Protein AF-A0A946YX37-F1 (afdb_monomer_lite)

pLDDT: mean 71.11, std 10.85, range [45.28, 90.06]

Sequence (121 aa):
PREVDFRAGGIEMKLPLRIGDLRLPTRLDVRFEPAVERVEGAVQLLPVRLELVGIPSLSIDLESWIEPVSLPRRVQWSLPLDGGDSMQVEGFVQGLRVLENRLELALTLTATQSPTPGSSR

Radius of gyration: 21.05 Å; chains: 1; bounding box: 54×32×62 Å

Structure (mmCIF, N/CA/C/O backbone):
data_AF-A0A946YX37-F1
#
_entry.id   AF-A0A946YX37-F1
#
loop_
_atom_site.group_PDB
_atom_site.id
_atom_site.type_symbol
_atom_site.label_atom_id
_atom_site.label_alt_id
_atom_site.label_comp_id
_atom_site.label_asym_id
_atom_site.label_entity_id
_atom_site.label_seq_id
_atom_site.pdbx_PDB_ins_code
_atom_site.Cartn_x
_atom_site.Cartn_y
_atom_site.Cartn_z
_atom_site.occupancy
_atom_site.B_iso_or_equiv
_atom_site.auth_seq_id
_atom_site.auth_comp_id
_atom_site.auth_asym_id
_atom_site.auth_atom_id
_atom_site.pdbx_PDB_model_num
ATOM 1 N N . PRO A 1 1 ? 1.573 -13.867 13.612 1.00 51.53 1 PRO A N 1
ATOM 2 C CA . PRO A 1 1 ? 1.736 -13.406 12.211 1.00 51.53 1 PRO A CA 1
ATOM 3 C C . PRO A 1 1 ? 0.807 -12.218 11.949 1.00 51.53 1 PRO A C 1
ATOM 5 O O . PRO A 1 1 ? -0.299 -12.211 12.479 1.00 51.53 1 PRO A O 1
ATOM 8 N N . ARG A 1 2 ? 1.272 -11.200 11.220 1.00 63.03 2 ARG A N 1
ATOM 9 C CA . ARG A 1 2 ? 0.402 -10.117 10.737 1.00 63.03 2 ARG A CA 1
ATOM 10 C C . ARG A 1 2 ? -0.276 -10.624 9.463 1.00 63.03 2 ARG A C 1
ATOM 12 O O . ARG A 1 2 ? 0.428 -11.130 8.593 1.00 63.03 2 ARG A O 1
ATOM 19 N N . GLU A 1 3 ? -1.600 -10.545 9.383 1.00 70.69 3 GLU A N 1
ATOM 20 C CA . GLU A 1 3 ? -2.347 -10.860 8.155 1.00 70.69 3 GLU A CA 1
ATOM 21 C C . GLU A 1 3 ? -2.637 -9.554 7.416 1.00 70.69 3 GLU A C 1
ATOM 23 O O . GLU A 1 3 ? -3.097 -8.591 8.035 1.00 70.69 3 GLU A O 1
ATOM 28 N N . VAL A 1 4 ? -2.337 -9.522 6.117 1.00 69.62 4 VAL A N 1
ATOM 29 C CA . VAL A 1 4 ? -2.590 -8.381 5.232 1.00 69.62 4 VAL A CA 1
ATOM 30 C C . VAL A 1 4 ? -3.443 -8.874 4.070 1.00 69.62 4 VAL A C 1
ATOM 32 O O . VAL A 1 4 ? -2.998 -9.727 3.304 1.00 69.62 4 VAL A O 1
ATOM 35 N N . ASP A 1 5 ? -4.646 -8.323 3.950 1.00 75.00 5 ASP A N 1
ATOM 36 C CA . ASP A 1 5 ? -5.638 -8.661 2.934 1.00 75.00 5 ASP A CA 1
ATOM 37 C C . ASP A 1 5 ? -5.835 -7.448 2.002 1.00 75.00 5 ASP A C 1
ATOM 39 O O . ASP A 1 5 ? -6.166 -6.346 2.443 1.00 75.00 5 ASP A O 1
ATOM 43 N N . PHE A 1 6 ? -5.633 -7.624 0.695 1.00 70.69 6 PHE A N 1
ATOM 44 C CA . PHE A 1 6 ? -5.834 -6.556 -0.295 1.00 70.69 6 PHE A CA 1
ATOM 45 C C . PHE A 1 6 ? -7.250 -6.616 -0.864 1.00 70.69 6 PHE A C 1
ATOM 47 O O . PHE A 1 6 ? -7.666 -7.653 -1.385 1.00 70.69 6 PHE A O 1
ATOM 54 N N . ARG A 1 7 ? -7.975 -5.496 -0.825 1.00 71.38 7 ARG A N 1
ATOM 55 C CA . ARG A 1 7 ? -9.323 -5.375 -1.391 1.00 71.38 7 ARG A CA 1
ATOM 56 C C . ARG A 1 7 ? -9.403 -4.189 -2.341 1.00 71.38 7 ARG A C 1
ATOM 58 O O . ARG A 1 7 ? -8.624 -3.243 -2.254 1.00 71.38 7 ARG A O 1
ATOM 65 N N . ALA A 1 8 ? -10.373 -4.209 -3.252 1.00 66.50 8 ALA A N 1
ATOM 66 C CA . ALA A 1 8 ? -10.616 -3.066 -4.125 1.00 66.50 8 ALA A CA 1
ATOM 67 C C . ALA A 1 8 ? -10.810 -1.784 -3.291 1.00 66.50 8 ALA A C 1
ATOM 69 O O . ALA A 1 8 ? -11.704 -1.706 -2.446 1.00 66.50 8 ALA A O 1
ATOM 70 N N . GLY A 1 9 ? -9.944 -0.796 -3.523 1.00 67.56 9 GLY A N 1
ATOM 71 C CA . GLY A 1 9 ? -9.980 0.495 -2.835 1.00 67.56 9 GLY A CA 1
ATOM 72 C C . GLY A 1 9 ? -9.251 0.567 -1.489 1.00 67.56 9 GLY A C 1
ATOM 73 O O . GLY A 1 9 ? -9.188 1.660 -0.943 1.00 67.56 9 GLY A O 1
ATOM 74 N N . GLY A 1 10 ? -8.658 -0.514 -0.963 1.00 72.75 10 GLY A N 1
ATOM 75 C CA . GLY A 1 10 ? -7.939 -0.430 0.312 1.00 72.75 10 GLY A CA 1
ATOM 76 C C . GLY A 1 10 ? -7.235 -1.705 0.777 1.00 72.75 10 GLY A C 1
ATOM 77 O O . GLY A 1 10 ? -7.430 -2.794 0.243 1.00 72.75 10 GLY A O 1
ATOM 78 N N . ILE A 1 11 ? -6.390 -1.560 1.793 1.00 74.62 11 ILE A N 1
ATOM 79 C CA . ILE A 1 11 ? -5.622 -2.652 2.403 1.00 74.62 11 ILE A CA 1
ATOM 80 C C . ILE A 1 11 ? -6.152 -2.880 3.811 1.00 74.62 11 ILE A C 1
ATOM 82 O O . ILE A 1 11 ? -6.214 -1.944 4.603 1.00 74.62 11 ILE A O 1
ATOM 86 N N . GLU A 1 12 ? -6.510 -4.115 4.134 1.00 77.00 12 GLU A N 1
ATOM 87 C CA . GLU A 1 12 ? -6.887 -4.517 5.483 1.00 77.00 12 GLU A CA 1
ATOM 88 C C . GLU A 1 12 ? -5.699 -5.194 6.165 1.00 77.00 12 GLU A C 1
ATOM 90 O O . GLU A 1 12 ? -5.077 -6.098 5.612 1.00 77.00 12 GLU A O 1
ATOM 95 N N . MET A 1 13 ? -5.374 -4.766 7.380 1.00 75.44 13 MET A N 1
ATOM 96 C CA . MET A 1 13 ? -4.342 -5.388 8.199 1.00 75.44 13 MET A CA 1
ATOM 97 C C . MET A 1 13 ? -4.927 -5.792 9.545 1.00 75.44 13 MET A C 1
ATOM 99 O O . MET A 1 13 ? -5.562 -4.989 10.226 1.00 75.44 13 MET A O 1
ATOM 103 N N . LYS A 1 14 ? -4.657 -7.034 9.946 1.00 74.62 14 LYS A N 1
ATOM 104 C CA . LYS A 1 14 ? -5.029 -7.565 11.257 1.00 74.62 14 LYS A CA 1
ATOM 105 C C . LYS A 1 14 ? -3.803 -7.597 12.155 1.00 74.62 14 LYS A C 1
ATOM 107 O O . LYS A 1 14 ? -2.867 -8.377 11.941 1.00 74.62 14 LYS A O 1
ATOM 112 N N . LEU A 1 15 ? -3.813 -6.754 13.180 1.00 68.00 15 LEU A N 1
ATOM 113 C CA . LEU A 1 15 ? -2.740 -6.656 14.159 1.00 68.00 15 LEU A CA 1
ATOM 114 C C . LEU A 1 15 ? -3.136 -7.404 15.438 1.00 68.00 15 LEU A C 1
ATOM 116 O O . LEU A 1 15 ? -4.109 -7.024 16.093 1.00 68.00 15 LEU A O 1
ATOM 120 N N . PRO A 1 16 ? -2.405 -8.462 15.833 1.00 62.34 16 PRO A N 1
ATOM 121 C CA . PRO A 1 16 ? -2.604 -9.064 17.142 1.00 62.34 16 PRO A CA 1
ATOM 122 C C . PRO A 1 16 ? -2.104 -8.092 18.215 1.00 62.34 16 PRO A C 1
ATOM 124 O O . PRO A 1 16 ? -0.920 -7.750 18.238 1.00 62.34 16 PRO A O 1
ATOM 127 N N . LEU A 1 17 ? -2.993 -7.664 19.111 1.00 66.00 17 LEU A N 1
ATOM 128 C CA . LEU A 1 17 ? -2.642 -6.807 20.239 1.00 66.00 17 LEU A CA 1
ATOM 129 C C . LEU A 1 17 ? -2.525 -7.634 21.517 1.00 66.00 17 LEU A C 1
ATOM 131 O O . LEU A 1 17 ? -3.314 -8.542 21.780 1.00 66.00 17 LEU A O 1
ATOM 135 N N . ARG A 1 18 ? -1.537 -7.288 22.342 1.00 57.09 18 ARG A N 1
ATOM 136 C CA . ARG A 1 18 ? -1.436 -7.750 23.727 1.00 57.09 18 ARG A CA 1
ATOM 137 C C . ARG A 1 18 ? -1.549 -6.529 24.623 1.00 57.09 18 ARG A C 1
ATOM 139 O O . ARG A 1 18 ? -0.576 -5.806 24.798 1.00 57.09 18 ARG A O 1
ATOM 146 N N . ILE A 1 19 ? -2.745 -6.282 25.144 1.00 59.25 19 ILE A N 1
ATOM 147 C CA . ILE A 1 19 ? -2.951 -5.238 26.149 1.00 59.25 19 ILE A CA 1
ATOM 148 C C . ILE A 1 19 ? -2.411 -5.776 27.479 1.00 59.25 19 ILE A C 1
ATOM 150 O O . ILE A 1 19 ? -2.779 -6.882 27.879 1.00 59.25 19 ILE A O 1
ATOM 154 N N . GLY A 1 20 ? -1.519 -4.994 28.095 1.00 49.03 20 GLY A N 1
ATOM 155 C CA . GLY A 1 20 ? -0.520 -5.368 29.108 1.00 49.03 20 GLY A CA 1
ATOM 156 C C . GLY A 1 20 ? -0.839 -6.524 30.058 1.00 49.03 20 GLY A C 1
ATOM 157 O O . GLY A 1 20 ? 0.010 -7.393 30.198 1.00 49.03 20 GLY A O 1
ATOM 158 N N . ASP A 1 21 ? -2.041 -6.610 30.637 1.00 47.34 21 ASP A N 1
ATOM 159 C CA . ASP A 1 21 ? -2.313 -7.562 31.730 1.00 47.34 21 ASP A CA 1
ATOM 160 C C . ASP A 1 21 ? -3.554 -8.453 31.558 1.00 47.34 21 ASP A C 1
ATOM 162 O O . ASP A 1 21 ? -3.827 -9.303 32.403 1.00 47.34 21 ASP A O 1
ATOM 166 N N . LEU A 1 22 ? -4.314 -8.331 30.464 1.00 56.31 22 LEU A N 1
ATOM 167 C CA . LEU A 1 22 ? -5.618 -9.010 30.365 1.00 56.31 22 LEU A CA 1
ATOM 168 C C . LEU A 1 22 ? -5.566 -10.395 29.704 1.00 56.31 22 LEU A C 1
ATOM 170 O O . LEU A 1 22 ? -6.528 -11.149 29.811 1.00 56.31 22 LEU A O 1
ATOM 174 N N . ARG A 1 23 ? -4.468 -10.758 29.018 1.00 52.84 23 ARG A N 1
ATOM 175 C CA . ARG A 1 23 ? -4.329 -12.011 28.227 1.00 52.84 23 ARG A CA 1
ATOM 176 C C . ARG A 1 23 ? -5.528 -12.326 27.306 1.00 52.84 23 ARG A C 1
ATOM 178 O O . ARG A 1 23 ? -5.675 -13.461 26.859 1.00 52.84 23 ARG A O 1
ATOM 185 N N . LEU A 1 24 ? -6.368 -11.340 26.997 1.00 56.25 24 LEU A N 1
ATOM 186 C CA . LEU A 1 24 ? -7.504 -11.501 26.102 1.00 56.25 24 LEU A CA 1
ATOM 187 C C . LEU A 1 24 ? -6.993 -11.484 24.657 1.00 56.25 24 LEU A C 1
ATOM 189 O O . LEU A 1 24 ? -6.247 -10.565 24.297 1.00 56.25 24 LEU A O 1
ATOM 193 N N . PRO A 1 25 ? -7.364 -12.468 23.817 1.00 53.75 25 PRO A N 1
ATOM 194 C CA . PRO A 1 25 ? -7.036 -12.425 22.401 1.00 53.75 25 PRO A CA 1
ATOM 195 C C . PRO A 1 25 ? -7.781 -11.246 21.774 1.00 53.75 25 PRO A C 1
ATOM 197 O O . PRO A 1 25 ? -8.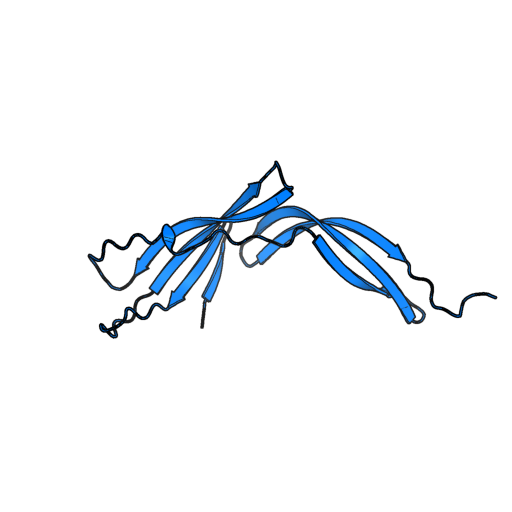987 -11.303 21.555 1.00 53.75 25 PRO A O 1
ATOM 200 N N . THR A 1 26 ? -7.048 -10.165 21.520 1.00 68.56 26 THR A N 1
ATOM 201 C CA . THR A 1 26 ? -7.592 -8.934 20.948 1.00 68.56 26 THR A CA 1
ATOM 202 C C . THR A 1 26 ? -6.943 -8.699 19.594 1.00 68.56 26 THR A C 1
ATOM 204 O O . THR A 1 26 ? -5.730 -8.879 19.432 1.00 68.56 26 THR A O 1
ATOM 207 N N . ARG A 1 27 ? -7.748 -8.315 18.607 1.00 73.19 27 ARG A N 1
ATOM 208 C CA . ARG A 1 27 ? -7.289 -8.014 17.249 1.00 73.19 27 ARG A CA 1
ATOM 209 C C . ARG A 1 27 ? -7.673 -6.586 16.907 1.00 73.19 27 ARG A C 1
ATOM 211 O O . ARG A 1 27 ? -8.789 -6.178 17.202 1.00 73.19 27 ARG A O 1
ATOM 218 N N . LEU A 1 28 ? -6.753 -5.845 16.307 1.00 73.50 28 LEU A N 1
ATOM 219 C CA . LEU A 1 28 ? -7.046 -4.551 15.709 1.00 73.50 28 LEU A CA 1
ATOM 220 C C . LEU A 1 28 ? -7.129 -4.726 14.198 1.00 73.50 28 LEU A C 1
ATOM 222 O O . LEU A 1 28 ? -6.142 -5.112 13.566 1.00 73.50 28 LEU A O 1
ATOM 226 N N . ASP A 1 29 ? -8.307 -4.452 13.655 1.00 77.00 29 ASP A N 1
ATOM 227 C CA . ASP A 1 29 ? -8.558 -4.426 12.222 1.00 77.00 29 ASP A CA 1
ATOM 228 C C . ASP A 1 29 ? -8.374 -2.996 11.730 1.00 77.00 29 ASP A C 1
ATOM 230 O O . ASP A 1 29 ? -9.057 -2.072 12.176 1.00 77.00 29 ASP A O 1
ATOM 234 N N . VAL A 1 30 ? -7.423 -2.822 10.818 1.00 77.12 30 VAL A N 1
ATOM 235 C CA . VAL A 1 30 ? -7.077 -1.528 10.235 1.00 77.12 30 VAL A CA 1
ATOM 236 C C . VAL A 1 30 ? -7.373 -1.569 8.751 1.00 77.12 30 VAL A C 1
ATOM 238 O O . VAL A 1 30 ? -6.869 -2.450 8.057 1.00 77.12 30 VAL A O 1
ATOM 241 N N . ARG A 1 31 ? -8.139 -0.601 8.248 1.00 80.62 31 ARG A N 1
ATOM 242 C CA . ARG A 1 31 ? -8.278 -0.364 6.809 1.00 80.62 31 ARG A CA 1
ATOM 243 C C . ARG A 1 31 ? -7.473 0.859 6.419 1.00 80.62 31 ARG A C 1
ATOM 245 O O . ARG A 1 31 ? -7.686 1.933 6.977 1.00 80.62 31 ARG A O 1
ATOM 252 N N . PHE A 1 32 ? -6.615 0.695 5.425 1.00 80.06 32 PHE A N 1
ATOM 253 C CA . PHE A 1 32 ? -5.904 1.783 4.781 1.00 80.06 32 PHE A CA 1
ATOM 254 C C . PHE A 1 32 ? -6.478 2.067 3.402 1.00 80.06 32 PHE A C 1
ATOM 256 O O . PHE A 1 32 ? -6.776 1.135 2.653 1.00 80.06 32 PHE A O 1
ATOM 263 N N . GLU A 1 33 ? -6.553 3.340 3.038 1.00 82.31 33 GLU A N 1
ATOM 264 C CA . GLU A 1 33 ? -6.887 3.777 1.685 1.00 82.31 33 GLU A CA 1
ATOM 265 C C . GLU A 1 33 ? -5.742 4.588 1.080 1.00 82.31 33 GLU A C 1
ATOM 267 O O . GLU A 1 33 ? -5.016 5.286 1.794 1.00 82.31 33 GLU A O 1
ATOM 272 N N . PRO A 1 34 ? -5.530 4.477 -0.237 1.00 72.81 34 PRO A N 1
ATOM 273 C CA . PRO A 1 34 ? -4.454 5.192 -0.889 1.00 72.81 34 PRO A CA 1
ATOM 274 C C . PRO A 1 34 ? -4.772 6.674 -1.050 1.00 72.81 34 PRO A C 1
ATOM 276 O O . PRO A 1 34 ? -5.798 7.050 -1.615 1.00 72.81 34 PRO A O 1
ATOM 279 N N . ALA A 1 35 ? -3.836 7.513 -0.624 1.00 73.75 35 ALA A N 1
ATOM 280 C CA . ALA A 1 35 ? -3.846 8.946 -0.844 1.00 73.75 35 ALA A CA 1
ATOM 281 C C . ALA A 1 35 ? -2.590 9.362 -1.611 1.00 73.75 35 ALA A C 1
ATOM 283 O O . ALA A 1 35 ? -1.481 8.905 -1.336 1.00 73.75 35 ALA A O 1
ATOM 284 N N . VAL A 1 36 ? -2.770 10.244 -2.591 1.00 66.81 36 VAL A N 1
ATOM 285 C CA . VAL A 1 36 ? -1.660 10.852 -3.328 1.00 66.81 36 VAL A CA 1
ATOM 286 C C . VAL A 1 36 ? -1.539 12.297 -2.872 1.00 66.81 36 VAL A C 1
ATOM 288 O O . VAL A 1 36 ? -2.396 13.128 -3.183 1.00 66.81 36 VAL A O 1
ATOM 291 N N . GLU A 1 37 ? -0.469 12.611 -2.149 1.00 67.38 37 GLU A N 1
ATOM 292 C CA . GLU A 1 37 ? -0.139 13.988 -1.806 1.00 67.38 37 GLU A CA 1
ATOM 293 C C . GLU A 1 37 ? 0.468 14.681 -3.024 1.00 67.38 37 GLU A C 1
ATOM 295 O O . GLU A 1 37 ? 1.631 14.492 -3.389 1.00 67.38 37 GLU A O 1
ATOM 300 N N . ARG A 1 38 ? -0.351 15.513 -3.672 1.00 56.28 38 ARG A N 1
ATOM 301 C CA . ARG A 1 38 ? 0.001 16.199 -4.924 1.00 56.28 38 ARG A CA 1
ATOM 302 C C . ARG A 1 38 ? 1.182 17.163 -4.798 1.00 56.28 38 ARG A C 1
ATOM 304 O O . ARG A 1 38 ? 1.817 17.445 -5.805 1.00 56.28 38 ARG A O 1
ATOM 311 N N . VAL A 1 39 ? 1.453 17.678 -3.597 1.00 55.81 39 VAL A N 1
ATOM 312 C CA . VAL A 1 39 ? 2.505 18.683 -3.366 1.00 55.81 39 VAL A CA 1
ATOM 313 C C . VAL A 1 39 ? 3.898 18.055 -3.416 1.00 55.81 39 VAL A C 1
ATOM 315 O O . VAL A 1 39 ? 4.835 18.690 -3.887 1.00 55.81 39 VAL A O 1
ATOM 318 N N . GLU A 1 40 ? 4.031 16.793 -3.002 1.00 56.44 40 GLU A N 1
ATOM 319 C CA . GLU A 1 40 ? 5.336 16.136 -2.884 1.00 56.44 40 GLU A CA 1
ATOM 320 C C . GLU A 1 40 ? 5.488 14.870 -3.746 1.00 56.44 40 GLU A C 1
ATOM 322 O O . GLU A 1 40 ? 6.554 14.248 -3.754 1.00 56.44 40 GLU A O 1
ATOM 327 N N . GLY A 1 41 ? 4.430 14.465 -4.460 1.00 56.28 41 GLY A N 1
ATOM 328 C CA . GLY A 1 41 ? 4.399 13.206 -5.212 1.00 56.28 41 GLY A CA 1
ATOM 329 C C . GLY A 1 41 ? 4.492 11.973 -4.307 1.00 56.28 41 GLY A C 1
ATOM 330 O O . GLY A 1 41 ? 4.827 10.883 -4.769 1.00 56.28 41 GLY A O 1
ATOM 331 N N . ALA A 1 42 ? 4.242 12.141 -3.006 1.00 64.50 42 ALA A N 1
ATOM 332 C CA . ALA A 1 42 ? 4.234 11.049 -2.052 1.00 64.50 42 ALA A CA 1
ATOM 333 C C . ALA A 1 42 ? 2.919 10.282 -2.176 1.00 64.50 42 ALA A C 1
ATOM 335 O O . ALA A 1 42 ? 1.830 10.856 -2.115 1.00 64.50 42 ALA A O 1
ATOM 336 N N . VAL A 1 43 ? 3.029 8.968 -2.330 1.00 70.62 43 VAL A N 1
ATOM 337 C CA . VAL A 1 43 ? 1.889 8.076 -2.163 1.00 70.62 43 VAL A CA 1
ATOM 338 C C . VAL A 1 43 ? 1.904 7.579 -0.727 1.00 70.62 43 VAL A C 1
ATOM 340 O O . VAL A 1 43 ? 2.889 6.987 -0.281 1.00 70.62 43 VAL A O 1
ATOM 343 N N . GLN A 1 44 ? 0.806 7.812 -0.022 1.00 76.62 44 GLN A N 1
ATOM 344 C CA . GLN A 1 44 ? 0.604 7.362 1.344 1.00 76.62 44 GLN A CA 1
ATOM 345 C C . GLN A 1 44 ? -0.589 6.413 1.420 1.00 76.62 44 GLN A C 1
ATOM 347 O O . GLN A 1 44 ? -1.528 6.482 0.628 1.00 76.62 44 GLN A O 1
ATOM 352 N N . LEU A 1 45 ? -0.552 5.521 2.398 1.00 73.94 45 LEU A N 1
ATOM 353 C CA . LEU A 1 45 ? -1.695 4.726 2.815 1.00 73.94 45 LEU A CA 1
ATOM 354 C C . LEU A 1 45 ? -2.209 5.319 4.126 1.00 73.94 45 LEU A C 1
ATOM 356 O O . LEU A 1 45 ? -1.518 5.252 5.144 1.00 73.94 45 LEU A O 1
ATOM 360 N N . LEU A 1 46 ? -3.400 5.914 4.086 1.00 78.38 46 LEU A N 1
ATOM 361 C CA . LEU A 1 46 ? -4.023 6.560 5.239 1.00 78.38 46 LEU A CA 1
ATOM 362 C C . LEU A 1 46 ? -4.941 5.573 5.961 1.00 78.38 46 LEU A C 1
ATOM 364 O O . LEU A 1 46 ? -5.752 4.929 5.292 1.00 78.38 46 LEU A O 1
ATOM 368 N N . PRO A 1 47 ? -4.861 5.443 7.294 1.00 76.94 47 PRO A N 1
ATOM 369 C CA . PRO A 1 47 ? -5.838 4.667 8.043 1.00 76.94 47 PRO A CA 1
ATOM 370 C C . PRO A 1 47 ? -7.206 5.364 7.977 1.00 76.94 47 PRO A C 1
ATOM 372 O O . PRO A 1 47 ? -7.323 6.542 8.294 1.00 76.94 47 PRO A O 1
ATOM 375 N N . VAL A 1 48 ? -8.247 4.643 7.557 1.00 79.12 48 VAL A N 1
ATOM 376 C CA . VAL A 1 48 ? -9.626 5.169 7.448 1.00 79.12 48 VAL A CA 1
ATOM 377 C C . VAL A 1 48 ? -10.624 4.443 8.348 1.00 79.12 48 VAL A C 1
ATOM 379 O O . VAL A 1 48 ? -11.751 4.898 8.524 1.00 79.12 48 VAL A O 1
ATOM 382 N N . ARG A 1 49 ? -10.245 3.285 8.901 1.00 76.25 49 ARG A N 1
ATOM 383 C CA . ARG A 1 49 ? -11.061 2.542 9.868 1.00 76.25 49 ARG A CA 1
ATOM 384 C C . ARG A 1 49 ? -10.173 1.756 10.814 1.00 76.25 49 ARG A C 1
ATOM 386 O O . ARG A 1 49 ? -9.273 1.053 10.357 1.00 76.25 49 ARG A O 1
ATOM 393 N N . LEU A 1 50 ? -10.494 1.846 12.101 1.00 73.50 50 LEU A N 1
ATOM 394 C CA . LEU A 1 50 ? -9.823 1.163 13.200 1.00 73.50 50 LEU A CA 1
ATOM 395 C C . LEU A 1 50 ? -10.874 0.484 14.069 1.00 73.50 50 LEU A C 1
ATOM 397 O O . LEU A 1 50 ? -11.734 1.154 14.634 1.00 73.50 50 LEU A O 1
ATOM 401 N N . GLU A 1 51 ? -10.830 -0.841 14.157 1.00 75.44 51 GLU A N 1
ATOM 402 C CA . GLU A 1 51 ? -11.799 -1.606 14.939 1.00 75.44 51 GLU A CA 1
ATOM 403 C C . GLU A 1 51 ? -11.106 -2.615 15.848 1.00 75.44 51 GLU A C 1
ATOM 405 O O . GLU A 1 51 ? -10.347 -3.476 15.400 1.00 75.44 51 GLU A O 1
ATOM 410 N N . LEU A 1 52 ? -11.383 -2.508 17.148 1.00 74.25 52 LEU A N 1
ATOM 411 C CA . LEU A 1 52 ? -10.891 -3.440 18.148 1.00 74.25 52 LEU A CA 1
ATOM 412 C C . LEU A 1 52 ? -11.883 -4.594 18.312 1.00 74.25 52 LEU A C 1
ATOM 414 O O . LEU A 1 52 ? -13.008 -4.410 18.772 1.00 74.25 52 LEU A O 1
ATOM 418 N N . VAL A 1 53 ? -11.447 -5.803 17.981 1.00 73.19 53 VAL A N 1
ATOM 419 C CA . VAL A 1 53 ? -12.235 -7.028 18.107 1.00 73.19 53 VAL A CA 1
ATOM 420 C C . VAL A 1 53 ? -11.804 -7.781 19.362 1.00 73.19 53 VAL A C 1
ATOM 422 O O . VAL A 1 53 ? -10.618 -8.051 19.559 1.00 73.19 53 VAL A O 1
ATOM 425 N N . GLY A 1 54 ? -12.778 -8.167 20.192 1.00 69.69 54 GLY A N 1
ATOM 426 C CA . GLY A 1 54 ? -12.564 -9.030 21.362 1.00 69.69 54 GLY A CA 1
ATOM 427 C C . GLY A 1 54 ? -12.631 -8.328 22.719 1.00 69.69 54 GLY A C 1
ATOM 428 O O . GLY A 1 54 ? -12.605 -9.010 23.741 1.00 69.69 54 GLY A O 1
ATOM 429 N N . ILE A 1 55 ? -12.778 -6.999 22.753 1.00 64.88 55 ILE A N 1
ATOM 430 C CA . ILE A 1 55 ? -13.049 -6.262 23.991 1.00 64.88 55 ILE 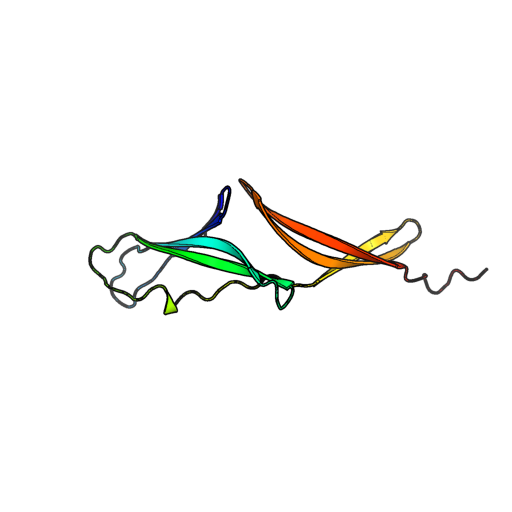A CA 1
ATOM 431 C C . ILE A 1 55 ? -14.160 -5.238 23.736 1.00 64.88 55 ILE A C 1
ATOM 433 O O . ILE A 1 55 ? -13.900 -4.187 23.151 1.00 64.88 55 ILE A O 1
ATOM 437 N N . PRO A 1 56 ? -15.400 -5.505 24.176 1.00 56.34 56 PRO A N 1
ATOM 438 C CA . PRO A 1 56 ? -16.413 -4.468 24.203 1.00 56.34 56 PRO A CA 1
ATOM 439 C C . PRO A 1 56 ? -16.006 -3.455 25.283 1.00 56.34 56 PRO A C 1
ATOM 441 O O . PRO A 1 56 ? -15.682 -3.852 26.402 1.00 56.34 56 PRO A O 1
ATOM 444 N N . SER A 1 57 ? -16.092 -2.156 24.997 1.00 55.19 57 SER A N 1
ATOM 445 C CA . SER A 1 57 ? -16.047 -1.033 25.968 1.00 55.19 57 SER A CA 1
ATOM 446 C C . SER A 1 57 ? -14.711 -0.328 26.258 1.00 55.19 57 SER A C 1
ATOM 448 O O . SER A 1 57 ? -14.702 0.570 27.097 1.00 55.19 57 SER A O 1
ATOM 450 N N . LEU A 1 58 ? -13.598 -0.639 25.586 1.00 60.41 58 LEU A N 1
ATOM 451 C CA . LEU A 1 58 ? -12.372 0.161 25.744 1.00 60.41 58 LEU A CA 1
ATOM 452 C C . LEU A 1 58 ? -12.369 1.323 24.740 1.00 60.41 58 LEU A C 1
ATOM 454 O O . LEU A 1 58 ? -12.123 1.131 23.553 1.00 60.41 58 LEU A O 1
ATOM 458 N N . SER A 1 59 ? -12.659 2.533 25.230 1.00 55.56 59 SER A N 1
ATOM 459 C CA . SER A 1 59 ? -12.491 3.783 24.476 1.00 55.56 59 SER A CA 1
ATOM 460 C C . SER A 1 59 ? -11.004 4.126 24.405 1.00 55.56 59 SER A C 1
ATOM 462 O O . SER A 1 59 ? -10.502 4.930 25.187 1.00 55.56 59 SER A O 1
ATOM 464 N N . ILE A 1 60 ? -10.287 3.453 23.511 1.00 63.41 60 ILE A N 1
ATOM 465 C CA . ILE A 1 60 ? -8.890 3.752 23.195 1.00 63.41 60 ILE A CA 1
ATOM 466 C C . ILE A 1 60 ? -8.899 4.687 21.990 1.00 63.41 60 ILE A C 1
ATOM 468 O O . ILE A 1 60 ? -9.574 4.404 21.001 1.00 63.41 60 ILE A O 1
ATOM 472 N N . ASP A 1 61 ? -8.154 5.787 22.069 1.00 63.81 61 ASP A N 1
ATOM 473 C CA . ASP A 1 61 ? -7.835 6.579 20.886 1.00 63.81 61 ASP A CA 1
ATOM 474 C C . ASP A 1 61 ? -6.858 5.778 20.015 1.00 63.81 61 ASP A C 1
ATOM 476 O O . ASP A 1 61 ? -5.658 5.730 20.275 1.00 63.81 61 ASP A O 1
ATOM 480 N N . LEU A 1 62 ? -7.410 5.050 19.046 1.00 64.94 62 LEU A N 1
ATOM 481 C CA . LEU A 1 62 ? -6.649 4.194 18.140 1.00 64.94 62 LEU A CA 1
ATOM 48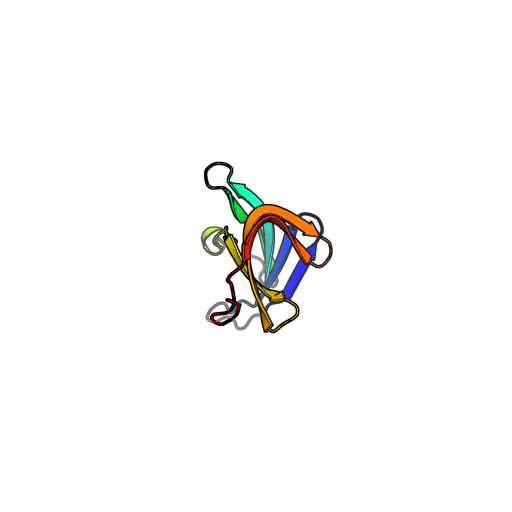2 C C . LEU A 1 62 ? -6.016 4.999 16.997 1.00 64.94 62 LEU A C 1
ATOM 484 O O . LEU A 1 62 ? -5.043 4.533 16.403 1.00 64.94 62 LEU A O 1
ATOM 488 N N . GLU A 1 63 ? -6.552 6.183 16.682 1.00 64.50 63 GLU A N 1
ATOM 489 C CA . GLU A 1 63 ? -6.095 7.005 15.555 1.00 64.50 63 GLU A CA 1
ATOM 490 C C . GLU A 1 63 ? -4.669 7.510 15.781 1.00 64.50 63 GLU A C 1
ATOM 492 O O . GLU A 1 63 ? -3.857 7.496 14.858 1.00 64.50 63 GLU A O 1
ATOM 497 N N . SER A 1 64 ? -4.319 7.848 17.024 1.00 66.19 64 SER A N 1
ATOM 498 C CA . SER A 1 64 ? -2.962 8.277 17.384 1.00 66.19 64 SER A CA 1
ATOM 499 C C . SER A 1 64 ? -1.910 7.161 17.353 1.00 66.19 64 SER A C 1
ATOM 501 O O . SER A 1 64 ? -0.719 7.443 17.478 1.00 66.19 64 SER A O 1
ATOM 503 N N . TRP A 1 65 ? -2.307 5.893 17.200 1.00 65.56 65 TRP A N 1
ATOM 504 C CA . TRP A 1 65 ? -1.384 4.751 17.262 1.00 65.56 65 TRP A CA 1
ATOM 505 C C . TRP A 1 65 ? -0.918 4.270 15.889 1.00 65.56 65 TRP A C 1
ATOM 507 O O . TRP A 1 65 ? 0.006 3.455 15.810 1.00 65.56 65 TRP A O 1
ATOM 517 N N . ILE A 1 66 ? -1.567 4.715 14.811 1.00 69.38 66 ILE A N 1
ATOM 518 C CA . ILE A 1 66 ? -1.285 4.239 13.458 1.00 69.38 66 ILE A CA 1
ATOM 519 C C . ILE A 1 66 ? -0.933 5.423 12.575 1.00 69.38 66 ILE A C 1
ATOM 521 O O . ILE A 1 66 ? -1.786 6.191 12.143 1.00 69.38 66 ILE A O 1
ATOM 525 N N . GLU A 1 67 ? 0.355 5.529 12.281 1.00 71.81 67 GLU A N 1
ATOM 526 C CA . GLU A 1 67 ? 0.870 6.518 11.348 1.00 71.81 67 GLU A CA 1
ATOM 527 C C . GLU A 1 67 ? 0.562 6.119 9.892 1.00 71.81 67 GLU A C 1
ATOM 529 O O . GLU A 1 67 ? 0.508 4.923 9.565 1.00 71.81 67 GLU A O 1
ATOM 534 N N . PRO A 1 68 ? 0.396 7.102 8.989 1.00 72.81 68 PRO A N 1
ATOM 535 C CA . PRO A 1 68 ? 0.366 6.861 7.554 1.00 72.81 68 PRO A CA 1
ATOM 536 C C . PRO A 1 68 ? 1.590 6.078 7.077 1.00 72.81 68 PRO A C 1
ATOM 538 O O . PRO A 1 68 ? 2.731 6.402 7.410 1.00 72.81 68 PRO A O 1
ATOM 541 N N . VAL A 1 69 ? 1.376 5.078 6.221 1.00 75.25 69 VAL A N 1
ATOM 542 C CA . VAL A 1 69 ? 2.495 4.359 5.599 1.00 75.25 69 VAL A CA 1
ATOM 543 C C . VAL A 1 69 ? 2.902 5.094 4.329 1.00 75.25 69 VAL A C 1
ATOM 545 O O . VAL A 1 69 ? 2.148 5.137 3.357 1.00 75.25 69 VAL A O 1
ATOM 548 N N . SER A 1 70 ? 4.110 5.655 4.328 1.00 74.38 70 SER A N 1
ATOM 549 C CA . SER A 1 70 ? 4.697 6.294 3.147 1.00 74.38 70 SER A CA 1
ATOM 550 C C . SER A 1 70 ? 5.332 5.261 2.221 1.00 74.38 70 SER A C 1
ATOM 552 O O . SER A 1 70 ? 6.169 4.463 2.645 1.00 74.38 70 SER A O 1
ATOM 554 N N . LEU A 1 71 ? 4.969 5.294 0.940 1.00 72.12 71 LEU A N 1
ATOM 555 C CA . LEU A 1 71 ? 5.605 4.468 -0.082 1.00 72.12 71 LEU A CA 1
ATOM 556 C C . LEU A 1 71 ? 6.851 5.166 -0.649 1.00 72.12 71 LEU A C 1
ATOM 558 O O . LEU A 1 71 ? 6.895 6.399 -0.727 1.00 72.12 71 LEU A O 1
ATOM 562 N N . PRO A 1 72 ? 7.880 4.403 -1.063 1.00 72.56 72 PRO A N 1
ATOM 563 C CA . PRO A 1 72 ? 9.082 4.983 -1.644 1.00 72.56 72 PRO A CA 1
ATOM 564 C C . PRO A 1 72 ? 8.739 5.713 -2.947 1.00 72.56 72 PRO A C 1
ATOM 566 O O . PRO A 1 72 ? 8.162 5.129 -3.858 1.00 72.56 72 PRO A O 1
ATOM 569 N N . ARG A 1 73 ? 9.136 6.986 -3.064 1.00 78.81 73 ARG A N 1
ATOM 570 C CA . ARG A 1 73 ? 8.904 7.800 -4.279 1.00 78.81 73 ARG A CA 1
ATOM 571 C C . ARG A 1 73 ? 9.685 7.302 -5.491 1.00 78.81 73 ARG A C 1
ATOM 573 O O . ARG A 1 73 ? 9.309 7.556 -6.634 1.00 78.81 73 ARG A O 1
ATOM 580 N N . ARG A 1 74 ? 10.792 6.618 -5.223 1.00 83.31 74 ARG A N 1
ATOM 581 C CA . ARG A 1 74 ? 11.725 6.108 -6.212 1.00 83.31 74 ARG A CA 1
ATOM 582 C C . ARG A 1 74 ? 12.047 4.656 -5.908 1.00 83.31 74 ARG A C 1
ATOM 584 O O . ARG A 1 74 ? 12.396 4.325 -4.777 1.00 83.31 74 ARG A O 1
ATOM 591 N N . VAL A 1 75 ? 12.015 3.834 -6.945 1.00 84.00 75 VAL A N 1
ATOM 592 C CA . VAL A 1 75 ? 12.477 2.448 -6.918 1.00 84.00 75 VAL A CA 1
ATOM 593 C C . VAL A 1 75 ? 13.585 2.309 -7.956 1.00 84.00 75 VAL A C 1
ATOM 595 O O . VAL A 1 75 ? 13.467 2.846 -9.053 1.00 84.00 75 VAL A O 1
ATOM 598 N N . GLN A 1 76 ? 14.675 1.629 -7.614 1.00 87.75 76 GLN A N 1
ATOM 599 C CA . GLN A 1 76 ? 15.791 1.382 -8.529 1.00 87.75 76 GLN A CA 1
ATOM 600 C C . GLN A 1 76 ? 16.029 -0.119 -8.636 1.00 87.75 76 GLN A C 1
ATOM 602 O O . GLN A 1 76 ? 16.012 -0.822 -7.624 1.00 87.75 76 GLN A O 1
ATOM 607 N N . TRP A 1 77 ? 16.236 -0.608 -9.855 1.00 89.38 77 TRP A N 1
ATOM 608 C CA . TRP A 1 77 ? 16.588 -2.001 -10.104 1.00 89.38 77 TRP A CA 1
ATOM 609 C C . TRP A 1 77 ? 17.542 -2.128 -11.287 1.00 89.38 77 TRP A C 1
ATOM 611 O O . TRP A 1 77 ? 17.606 -1.271 -12.165 1.00 89.38 77 TRP A O 1
ATOM 621 N N . SER A 1 78 ? 18.284 -3.232 -11.300 1.00 87.56 78 SER A N 1
ATOM 622 C CA . SER A 1 78 ? 19.183 -3.585 -12.392 1.00 87.56 78 SER A CA 1
ATOM 623 C C . SER A 1 78 ? 18.502 -4.607 -13.295 1.00 87.56 78 SER A C 1
ATOM 625 O O . SER A 1 78 ? 18.047 -5.647 -12.814 1.00 87.56 78 SER A O 1
ATOM 627 N N . LEU A 1 79 ? 18.419 -4.317 -14.591 1.00 86.62 79 LEU A N 1
ATOM 628 C CA . LEU A 1 79 ? 17.995 -5.273 -15.607 1.00 86.62 79 LEU A CA 1
ATOM 629 C C . LEU A 1 79 ? 19.238 -5.917 -16.233 1.00 86.62 79 LEU A C 1
ATOM 631 O O . LEU A 1 79 ? 20.065 -5.190 -16.792 1.00 86.62 79 LEU A O 1
ATOM 635 N N . PRO A 1 80 ? 19.393 -7.250 -16.158 1.00 86.31 80 PRO A N 1
ATOM 636 C CA . PRO A 1 80 ? 20.458 -7.930 -16.880 1.00 86.31 80 PRO A CA 1
ATOM 637 C C . PRO A 1 80 ? 20.208 -7.822 -18.388 1.00 86.31 80 PRO A C 1
ATOM 639 O O . PRO A 1 80 ? 19.073 -7.962 -18.846 1.00 86.31 80 PRO A O 1
ATOM 642 N N . LEU A 1 81 ? 21.271 -7.567 -19.145 1.00 84.38 81 LEU A N 1
ATOM 643 C CA . LEU A 1 81 ? 21.272 -7.552 -20.603 1.00 84.38 81 LEU A CA 1
ATOM 644 C C . LEU A 1 81 ? 22.092 -8.729 -21.143 1.00 84.38 81 LEU A C 1
ATOM 646 O O . LEU A 1 81 ? 22.945 -9.296 -20.450 1.00 84.38 81 LEU A O 1
ATOM 650 N N . ASP A 1 82 ? 21.843 -9.086 -22.401 1.00 81.31 82 ASP A N 1
ATOM 651 C CA . ASP A 1 82 ? 22.652 -10.079 -23.101 1.00 81.31 82 ASP A CA 1
ATOM 652 C C . ASP A 1 82 ? 24.111 -9.606 -23.183 1.00 81.31 82 ASP A C 1
ATOM 654 O O . ASP A 1 82 ? 24.388 -8.442 -23.464 1.00 81.31 82 ASP A O 1
ATOM 658 N N . GLY A 1 83 ? 25.059 -10.512 -22.932 1.00 79.12 83 GLY A N 1
ATOM 659 C CA . GLY A 1 83 ? 26.493 -10.192 -22.948 1.00 79.12 83 GLY A CA 1
ATOM 660 C C . GLY A 1 83 ? 27.098 -9.809 -21.593 1.00 79.12 83 GLY A C 1
ATOM 661 O O . GLY A 1 83 ? 28.283 -9.501 -21.541 1.00 79.12 83 GLY A O 1
ATOM 662 N N . GLY A 1 84 ? 26.333 -9.889 -20.497 1.00 77.56 84 GLY A N 1
ATOM 663 C CA . GLY A 1 84 ? 26.829 -9.603 -19.141 1.00 77.56 84 GLY A CA 1
ATOM 664 C C . GLY A 1 84 ? 26.737 -8.130 -18.738 1.00 77.56 84 GLY A C 1
ATOM 665 O O . GLY A 1 84 ? 27.076 -7.782 -17.607 1.00 77.56 84 GLY A O 1
ATOM 666 N N . ASP A 1 85 ? 26.232 -7.288 -19.637 1.00 82.19 85 ASP A N 1
ATOM 667 C CA . ASP A 1 85 ? 25.901 -5.898 -19.361 1.00 82.19 85 ASP A CA 1
ATOM 668 C C . ASP A 1 85 ? 24.704 -5.811 -18.398 1.00 82.19 85 ASP A C 1
ATOM 670 O O . ASP A 1 85 ? 23.891 -6.732 -18.261 1.00 82.19 85 ASP A O 1
ATOM 674 N N . SER A 1 86 ? 24.566 -4.668 -17.726 1.00 83.69 86 SER A N 1
ATOM 675 C CA . SER A 1 86 ? 23.381 -4.378 -16.921 1.00 83.69 86 SER A CA 1
ATOM 676 C C . SER A 1 86 ? 22.908 -2.949 -17.133 1.00 83.69 86 SER A C 1
ATOM 678 O O . SER A 1 86 ? 23.699 -2.014 -17.277 1.00 83.69 86 SER A O 1
ATOM 680 N N . MET A 1 87 ? 21.593 -2.780 -17.155 1.00 86.81 87 MET A N 1
ATOM 681 C CA . MET A 1 87 ? 20.942 -1.488 -17.287 1.00 86.81 87 MET A CA 1
ATOM 682 C C . MET A 1 87 ? 20.335 -1.097 -15.949 1.00 86.81 87 MET A C 1
ATOM 684 O O . MET A 1 87 ? 19.511 -1.826 -15.398 1.00 86.81 87 MET A O 1
ATOM 688 N N . GLN A 1 88 ? 20.729 0.065 -15.435 1.00 90.06 88 GLN A N 1
ATOM 689 C CA . GLN A 1 88 ? 20.098 0.630 -14.252 1.00 90.06 88 GLN A CA 1
ATOM 690 C C . GLN A 1 88 ? 18.786 1.283 -14.670 1.00 90.06 88 GLN A C 1
ATOM 692 O O . GLN A 1 88 ? 18.770 2.173 -15.523 1.00 90.06 88 GLN A O 1
ATOM 697 N N . VAL A 1 89 ? 17.687 0.833 -14.076 1.00 88.56 89 VAL A N 1
ATOM 698 C CA . VAL A 1 89 ? 16.362 1.413 -14.271 1.00 88.56 89 VAL A CA 1
ATOM 699 C C . VAL A 1 89 ? 15.925 2.090 -12.987 1.00 88.56 89 VAL A C 1
ATOM 701 O O . VAL A 1 89 ? 15.965 1.514 -11.900 1.00 88.56 89 VAL A O 1
ATOM 704 N N . GLU A 1 90 ? 15.492 3.331 -13.133 1.00 89.75 90 GLU A N 1
ATOM 705 C CA . GLU A 1 90 ? 14.919 4.149 -12.084 1.00 89.75 90 GLU A CA 1
ATOM 706 C C . GLU A 1 90 ? 13.434 4.358 -12.393 1.00 89.75 90 GLU A C 1
ATOM 708 O O . GLU A 1 90 ? 13.064 4.871 -13.448 1.00 89.75 90 GLU A O 1
ATOM 713 N N . GLY A 1 91 ? 12.571 3.919 -11.482 1.00 86.06 91 GLY A N 1
ATOM 714 C CA . GLY A 1 91 ? 11.131 4.126 -11.543 1.00 86.06 91 GLY A CA 1
ATOM 715 C C . GLY A 1 91 ? 10.692 5.194 -10.548 1.00 86.06 91 GLY A C 1
ATOM 716 O O . GLY A 1 91 ? 10.951 5.075 -9.349 1.00 86.06 91 GLY A O 1
ATOM 717 N N . PHE A 1 92 ? 9.987 6.211 -11.033 1.00 84.38 92 PHE A N 1
ATOM 718 C CA . PHE A 1 92 ? 9.358 7.246 -10.216 1.00 84.38 92 PHE A CA 1
ATOM 719 C C . PHE A 1 92 ? 7.880 6.925 -10.030 1.00 84.38 92 PHE A C 1
ATOM 721 O O . PHE A 1 92 ? 7.145 6.809 -11.014 1.00 84.38 92 PHE A O 1
ATOM 728 N N . VAL A 1 93 ? 7.434 6.803 -8.781 1.00 82.19 93 VAL A N 1
ATOM 729 C CA . VAL A 1 93 ? 6.031 6.515 -8.464 1.00 82.19 93 VAL A CA 1
ATOM 730 C C . VAL A 1 93 ? 5.167 7.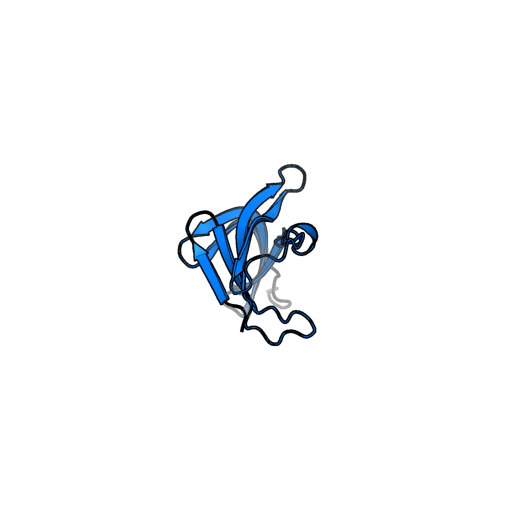726 -8.807 1.00 82.19 93 VAL A C 1
ATOM 732 O O . VAL A 1 93 ? 5.404 8.825 -8.321 1.00 82.19 93 VAL A O 1
ATOM 735 N N . GLN A 1 94 ? 4.161 7.513 -9.652 1.00 75.12 94 GLN A N 1
ATOM 736 C CA . GLN A 1 94 ? 3.193 8.527 -10.089 1.00 75.12 94 GLN A CA 1
ATOM 737 C C . GLN A 1 94 ? 1.790 8.278 -9.534 1.00 75.12 94 GLN A C 1
ATOM 739 O O . GLN A 1 94 ? 0.932 9.157 -9.565 1.00 75.12 94 GLN A O 1
ATOM 744 N N . GLY A 1 95 ? 1.526 7.068 -9.048 1.00 73.69 95 GLY A N 1
ATOM 745 C CA . GLY A 1 95 ? 0.220 6.710 -8.529 1.00 73.69 95 GLY A CA 1
ATOM 746 C C . GLY A 1 95 ? 0.175 5.295 -7.990 1.00 73.69 95 GLY A C 1
ATOM 747 O O . GLY A 1 95 ? 1.131 4.524 -8.100 1.00 73.69 95 GLY A O 1
ATOM 748 N N . LEU A 1 96 ? -0.975 4.967 -7.415 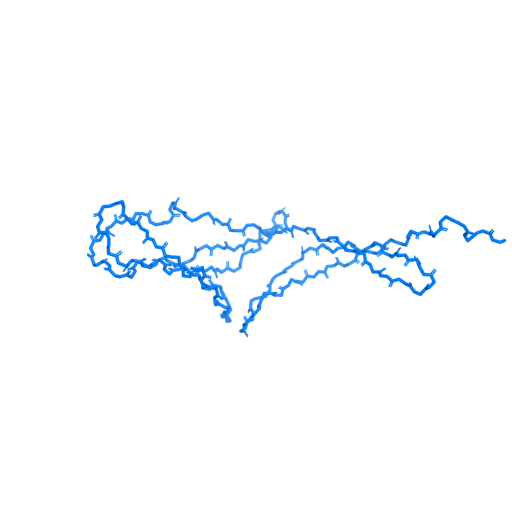1.00 75.88 96 LEU A N 1
ATOM 749 C CA . LEU A 1 96 ? -1.234 3.688 -6.784 1.00 75.88 96 LEU A CA 1
ATOM 750 C C . LEU A 1 96 ? -2.617 3.190 -7.152 1.00 75.88 96 LEU A C 1
ATOM 752 O O . LEU A 1 96 ? -3.580 3.958 -7.172 1.00 75.88 96 LEU A O 1
ATOM 756 N N . ARG A 1 97 ? -2.725 1.884 -7.343 1.00 71.94 97 ARG A N 1
ATOM 757 C CA . ARG A 1 97 ? -4.001 1.192 -7.391 1.00 71.94 97 ARG A CA 1
ATOM 758 C C . ARG A 1 97 ? -3.953 -0.005 -6.455 1.00 71.94 97 ARG A C 1
ATOM 760 O O . ARG A 1 97 ? -3.019 -0.798 -6.496 1.00 71.94 97 ARG A O 1
ATOM 767 N N . VAL A 1 98 ? -4.981 -0.142 -5.624 1.00 70.44 98 VAL A N 1
ATOM 768 C CA . VAL A 1 98 ? -5.175 -1.350 -4.822 1.00 70.44 98 VAL A CA 1
ATOM 769 C C . VAL A 1 98 ? -6.147 -2.257 -5.562 1.00 70.44 98 VAL A C 1
ATOM 771 O O . VAL A 1 98 ? -7.277 -1.858 -5.855 1.00 70.44 98 VAL A O 1
ATOM 774 N N . LEU A 1 99 ? -5.676 -3.452 -5.902 1.00 69.12 99 LEU A N 1
ATOM 775 C CA . LEU A 1 99 ? -6.454 -4.510 -6.528 1.00 69.12 99 LEU A CA 1
ATOM 776 C C . LEU A 1 99 ? -6.808 -5.589 -5.504 1.00 69.12 99 LEU A C 1
ATOM 778 O O . LEU A 1 99 ? -6.266 -5.650 -4.402 1.00 69.12 99 LEU A O 1
ATOM 782 N N . GLU A 1 100 ? -7.708 -6.476 -5.904 1.00 65.81 100 GLU A N 1
ATOM 783 C CA . GLU A 1 100 ? -8.095 -7.665 -5.153 1.00 65.81 100 GLU A CA 1
ATOM 784 C C . GLU A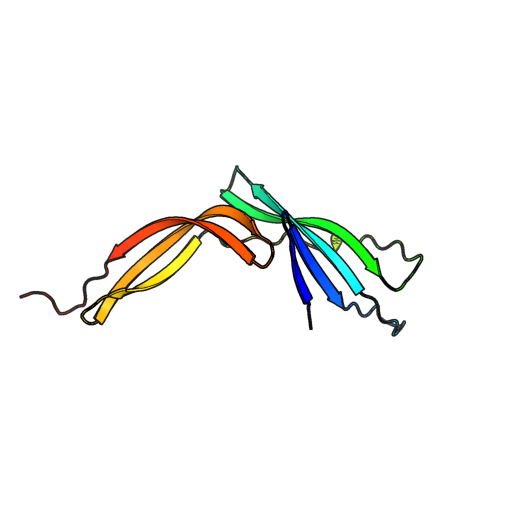 1 100 ? -6.942 -8.683 -5.165 1.00 65.81 100 GLU A C 1
ATOM 786 O O . GLU A 1 100 ? -6.925 -9.561 -6.018 1.00 65.81 100 GLU A O 1
ATOM 791 N N . ASN A 1 101 ? -5.959 -8.498 -4.266 1.00 70.81 101 ASN A N 1
ATOM 792 C CA . ASN A 1 101 ? -4.776 -9.333 -3.943 1.00 70.81 101 ASN A CA 1
ATOM 793 C C . ASN A 1 101 ? -3.406 -8.643 -4.040 1.00 70.81 101 ASN A C 1
ATOM 795 O O . ASN A 1 101 ? -2.406 -9.244 -3.643 1.00 70.81 101 ASN A O 1
ATOM 799 N N . ARG A 1 102 ? -3.321 -7.418 -4.562 1.00 69.38 102 ARG A N 1
ATOM 800 C CA . ARG A 1 102 ? -2.031 -6.738 -4.719 1.00 69.38 102 ARG A CA 1
ATOM 801 C C . ARG A 1 102 ? -2.158 -5.228 -4.759 1.00 69.38 102 ARG A C 1
ATOM 803 O O . ARG A 1 102 ? -3.209 -4.670 -5.069 1.00 69.38 102 ARG A O 1
ATOM 810 N N . LEU A 1 103 ? -1.032 -4.581 -4.509 1.00 69.81 103 LEU A N 1
ATOM 811 C CA . LEU A 1 103 ? -0.834 -3.154 -4.694 1.00 69.81 103 LEU A CA 1
ATOM 812 C C . LEU A 1 103 ? -0.020 -2.940 -5.971 1.00 69.81 103 LEU A C 1
ATOM 814 O O . LEU A 1 103 ? 1.058 -3.509 -6.131 1.00 69.81 103 LEU A O 1
ATOM 818 N N . GLU A 1 104 ? -0.556 -2.140 -6.885 1.00 77.75 104 GLU A N 1
ATOM 819 C CA . GLU A 1 104 ? 0.109 -1.752 -8.124 1.00 77.75 104 GLU A CA 1
ATOM 820 C C . GLU A 1 104 ? 0.596 -0.310 -8.013 1.00 77.75 104 GLU A C 1
ATOM 822 O O . GLU A 1 104 ? -0.159 0.597 -7.652 1.00 77.75 104 GLU A O 1
ATOM 827 N N . LEU A 1 105 ? 1.869 -0.108 -8.345 1.00 77.25 105 LEU A N 1
ATOM 828 C CA . LEU A 1 105 ? 2.484 1.206 -8.466 1.00 77.25 105 LEU A CA 1
ATOM 829 C C . LEU A 1 105 ? 2.513 1.594 -9.941 1.00 77.25 105 LEU A C 1
ATOM 831 O O . LEU A 1 105 ? 3.062 0.867 -10.768 1.00 77.25 105 LEU A O 1
ATOM 835 N N . ALA A 1 106 ? 1.951 2.754 -10.266 1.00 80.06 106 ALA A N 1
ATOM 836 C CA . ALA A 1 106 ? 2.154 3.363 -11.570 1.00 80.06 106 ALA A CA 1
ATOM 837 C C . ALA A 1 106 ? 3.522 4.053 -11.564 1.00 80.06 106 ALA A C 1
ATOM 839 O O . ALA A 1 106 ? 3.752 4.951 -10.750 1.00 80.06 106 ALA A O 1
ATOM 840 N N . LEU A 1 107 ? 4.424 3.621 -12.447 1.00 81.94 107 LEU A N 1
ATOM 841 C CA . LEU A 1 107 ? 5.795 4.122 -12.522 1.00 81.94 107 LEU A CA 1
ATOM 842 C C . LEU A 1 107 ? 6.045 4.835 -13.853 1.00 81.94 107 LEU A C 1
ATOM 844 O O . LEU A 1 107 ? 5.701 4.312 -14.911 1.00 81.94 107 LEU A O 1
ATOM 848 N N . THR A 1 108 ? 6.729 5.974 -13.795 1.00 84.12 108 THR A N 1
ATOM 849 C CA . THR A 1 108 ? 7.460 6.524 -14.946 1.00 84.12 108 THR A CA 1
ATOM 850 C C . THR A 1 108 ? 8.892 6.013 -14.884 1.00 84.12 108 THR A C 1
ATOM 852 O O . THR A 1 108 ? 9.525 6.115 -13.833 1.00 84.12 108 THR A O 1
ATOM 855 N N . LEU A 1 109 ? 9.396 5.450 -15.983 1.00 86.06 109 LEU A N 1
ATOM 856 C CA . LEU A 1 109 ? 10.704 4.794 -16.027 1.00 86.06 109 LEU A CA 1
ATOM 857 C C . LEU A 1 109 ? 11.747 5.658 -16.736 1.00 86.06 109 LEU A C 1
ATOM 859 O O . LEU A 1 109 ? 11.494 6.167 -17.827 1.00 86.06 109 LEU A O 1
ATOM 863 N N . THR A 1 110 ? 12.937 5.721 -16.152 1.00 85.69 110 THR A N 1
ATOM 864 C CA . THR A 1 110 ? 14.161 6.230 -16.774 1.00 85.69 110 THR A CA 1
ATOM 865 C C . THR A 1 110 ? 15.199 5.116 -16.740 1.00 85.69 110 THR A C 1
ATOM 867 O O . THR A 1 110 ? 15.371 4.464 -15.713 1.00 85.69 110 THR A O 1
ATOM 870 N N . ALA A 1 111 ? 15.887 4.868 -17.853 1.00 83.88 111 ALA A N 1
ATOM 871 C CA . ALA A 1 111 ? 16.893 3.816 -17.937 1.00 83.88 111 ALA A CA 1
ATOM 872 C C . ALA A 1 111 ? 18.242 4.390 -18.370 1.00 83.88 111 ALA A C 1
ATOM 874 O O . ALA A 1 111 ? 18.323 5.120 -19.358 1.00 83.88 111 ALA A O 1
ATOM 875 N N . THR A 1 112 ? 19.292 4.021 -17.642 1.00 81.19 112 THR A N 1
ATOM 876 C CA . THR A 1 112 ? 20.675 4.398 -17.935 1.00 81.19 112 THR A CA 1
ATOM 877 C C . THR A 1 112 ? 21.479 3.122 -18.143 1.00 81.19 112 THR A C 1
ATOM 879 O O . THR A 1 112 ? 21.578 2.278 -17.248 1.00 81.19 112 THR A O 1
ATOM 882 N N . GLN A 1 113 ? 22.040 2.957 -19.339 1.00 73.25 113 GLN A N 1
ATOM 883 C CA . GLN A 1 113 ? 22.943 1.846 -19.623 1.00 73.25 113 GLN A CA 1
ATOM 884 C C . GLN A 1 113 ? 24.322 2.160 -19.048 1.00 73.25 113 GLN A C 1
ATOM 886 O O . GLN A 1 113 ? 24.896 3.211 -19.337 1.00 73.25 113 GLN A O 1
ATOM 891 N N . SER A 1 114 ? 24.849 1.240 -18.246 1.00 62.50 114 SER A N 1
ATOM 892 C CA . SER A 1 114 ? 26.240 1.285 -17.811 1.00 62.50 114 SER A CA 1
ATOM 893 C C . SER A 1 114 ? 27.047 0.400 -18.760 1.00 62.50 114 SER A C 1
ATOM 895 O O . SER A 1 114 ? 26.815 -0.809 -18.767 1.00 62.50 114 SER A O 1
ATOM 897 N N . PRO A 1 115 ? 27.960 0.951 -19.578 1.00 56.53 115 PRO A N 1
ATOM 898 C CA . PRO A 1 115 ? 28.780 0.130 -20.458 1.00 56.53 115 PRO A CA 1
ATOM 899 C C . PRO A 1 115 ? 29.699 -0.769 -19.629 1.00 56.53 115 PRO A C 1
ATOM 901 O O . PRO A 1 115 ? 30.291 -0.322 -18.641 1.00 56.53 115 PRO A O 1
ATOM 904 N N . THR A 1 116 ? 29.854 -2.026 -20.043 1.00 57.94 116 THR A N 1
ATOM 905 C CA . THR A 1 116 ? 30.837 -2.922 -19.428 1.00 57.94 116 THR A CA 1
ATOM 906 C C . THR A 1 116 ? 32.247 -2.387 -19.685 1.00 57.94 116 THR A C 1
ATOM 908 O O . THR A 1 116 ? 32.600 -2.124 -20.844 1.00 57.94 116 THR A O 1
ATOM 911 N N . PRO A 1 117 ? 33.081 -2.212 -18.638 1.00 50.34 117 PRO A N 1
ATOM 912 C CA . PRO A 1 117 ? 34.462 -1.793 -18.813 1.00 50.34 117 PRO A CA 1
ATOM 913 C C . PRO A 1 117 ? 35.212 -2.904 -19.556 1.00 50.34 117 PRO A C 1
ATOM 915 O O . PRO A 1 117 ? 35.572 -3.924 -18.977 1.00 50.34 117 PRO A O 1
ATOM 918 N N . GLY A 1 118 ? 35.389 -2.721 -20.867 1.00 54.69 118 GLY A N 1
ATOM 919 C CA . GLY A 1 118 ? 36.049 -3.687 -21.750 1.00 54.69 118 GLY A CA 1
ATOM 920 C C . GLY A 1 118 ? 35.533 -3.720 -23.191 1.00 54.69 118 GLY A C 1
ATOM 921 O O . GLY A 1 118 ? 36.227 -4.255 -24.051 1.00 54.69 118 GLY A O 1
ATOM 922 N N . SER A 1 119 ? 34.372 -3.127 -23.494 1.00 50.38 119 SER A N 1
ATOM 923 C CA . SER A 1 119 ? 33.840 -3.075 -24.868 1.00 50.38 119 SER A CA 1
ATOM 924 C C . SER A 1 119 ? 34.244 -1.786 -25.597 1.00 50.38 119 SER A C 1
ATOM 926 O O . SER A 1 119 ? 33.412 -0.987 -26.013 1.00 50.38 119 SER A O 1
ATOM 928 N N . SER A 1 120 ? 35.554 -1.576 -25.729 1.00 45.28 120 SER A N 1
ATOM 929 C CA . SER A 1 120 ? 36.130 -0.660 -26.717 1.00 45.28 120 SER A CA 1
ATOM 930 C C . SER A 1 120 ? 36.965 -1.518 -27.662 1.00 45.28 120 SER A C 1
ATOM 932 O O . SER A 1 120 ? 38.065 -1.934 -27.299 1.00 45.28 120 SER A O 1
ATOM 934 N N . ARG A 1 121 ? 36.416 -1.852 -28.832 1.00 45.41 121 ARG A N 1
ATOM 935 C CA . ARG A 1 121 ? 37.203 -2.341 -29.971 1.00 45.41 121 ARG A CA 1
ATOM 936 C C . ARG A 1 121 ? 37.485 -1.190 -30.916 1.00 45.41 121 ARG A C 1
ATOM 938 O O . ARG A 1 121 ? 36.551 -0.387 -31.125 1.00 45.41 121 ARG A O 1
#

Secondary structure (DSSP, 8-state):
--EEEEETTEEEEEEEE--TTT---EEEEEEEEEEEETTTTEEEEEEEEEEEES-TT-----GGG---EEPPSEEEEEEE-TTS-EEEEEEEEEEEEEETTEEEEEEEEEEEEE--TT---

Foldseek 3Di:
DWDWFFAFFWIWIWDFDDDPPDPFRKIKIWIWGWDQDPVPRKIKTQTDDIDIPGDPPDPDPCNVVDDIDIDDQKDWDWDQDPPRWIKIKIWGFNDWGTHRGDIDTDTDIDIDTDDDVPPDD